Protein AF-A0A5E9AVH2-F1 (afdb_monomer_lite)

Sequence (83 aa):
MQRPSEWPFWHDADRPGEQDIGAPFRQDIALSRYLDRQREHRQAGMPIVDFEGVLRLVAAVARV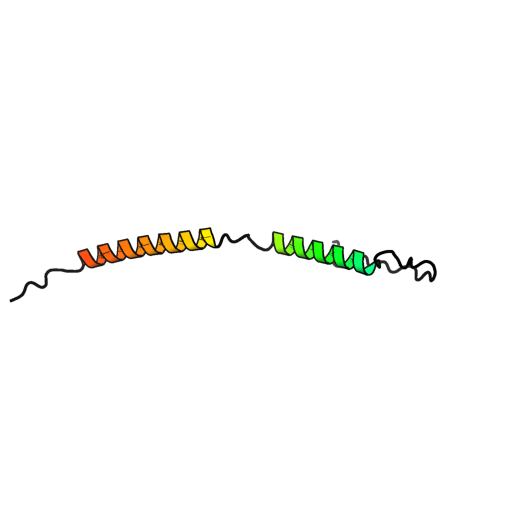GAAVSRRRAEKGSPLTLKP

Foldseek 3Di:
DDDPPDDPPPPDDPPPDDPPPPDDDVVNVVVVVVVVVVVVVCVVVDDPDPPVVVVVVVVVVVVVVVVVVVVVVVVPDDDPPDD

Radius of gyration: 32.37 Å; chains: 1; bounding box: 58×41×93 Å

Secondary structure (DSSP, 8-state):
----------------S---TTSPPHHHHHHHHHHHHHHHHHHHHS----HHHHHHHHHHHHHHHHHHHHHHHHHT-------

Structure (mmCIF, N/CA/C/O backbone):
data_AF-A0A5E9AVH2-F1
#
_entry.id   AF-A0A5E9AVH2-F1
#
loop_
_atom_site.group_PDB
_atom_site.id
_atom_site.type_symbol
_atom_site.label_atom_id
_atom_site.label_alt_id
_atom_site.label_comp_id
_atom_site.label_asym_id
_atom_site.label_entity_id
_atom_site.label_seq_id
_atom_site.pdbx_PDB_ins_code
_atom_site.Cartn_x
_atom_site.Cartn_y
_atom_site.Cartn_z
_atom_site.occupancy
_atom_site.B_iso_or_equiv
_atom_site.auth_seq_id
_atom_site.auth_comp_id
_atom_site.auth_asym_id
_atom_site.auth_atom_id
_atom_site.pdbx_PDB_model_num
ATOM 1 N N . MET A 1 1 ? 9.350 -28.900 -22.558 1.00 41.81 1 MET A N 1
ATOM 2 C CA . MET A 1 1 ? 9.508 -28.145 -21.297 1.00 41.81 1 MET A CA 1
ATOM 3 C C . MET A 1 1 ? 10.374 -26.932 -21.597 1.00 41.81 1 MET A C 1
ATOM 5 O O . MET A 1 1 ? 11.538 -27.114 -21.918 1.00 41.81 1 MET A O 1
ATOM 9 N N . GLN A 1 2 ? 9.791 -25.731 -21.628 1.00 50.84 2 GLN A N 1
ATOM 10 C CA . GLN A 1 2 ? 10.522 -24.483 -21.886 1.00 50.84 2 GLN A CA 1
ATOM 11 C C . GLN A 1 2 ? 11.090 -23.958 -20.562 1.00 50.84 2 GLN A C 1
ATOM 13 O O . GLN A 1 2 ? 10.369 -23.905 -19.568 1.00 50.84 2 GLN A O 1
ATOM 18 N N . ARG A 1 3 ? 12.380 -23.618 -20.540 1.00 50.59 3 ARG A N 1
ATOM 19 C CA . ARG A 1 3 ? 13.072 -23.030 -19.384 1.00 50.59 3 ARG A CA 1
ATOM 20 C C . ARG A 1 3 ? 12.843 -21.506 -19.415 1.00 50.59 3 ARG A C 1
ATOM 22 O O . ARG A 1 3 ? 13.295 -20.883 -20.369 1.00 50.59 3 ARG A O 1
ATOM 29 N N . PRO A 1 4 ? 12.169 -20.882 -18.433 1.00 53.91 4 PRO A N 1
ATOM 30 C CA . PRO A 1 4 ? 11.810 -19.462 -18.499 1.00 53.91 4 PRO A CA 1
ATOM 31 C C . PRO A 1 4 ? 12.848 -18.552 -17.814 1.00 53.91 4 PRO A C 1
ATOM 33 O O . PRO A 1 4 ? 12.474 -17.643 -17.079 1.00 53.91 4 PRO A O 1
ATOM 36 N N . SER A 1 5 ? 14.151 -18.804 -17.990 1.00 56.56 5 SER A N 1
ATOM 37 C CA . SER A 1 5 ? 15.200 -18.070 -17.255 1.00 56.56 5 SER A CA 1
ATOM 38 C C . SER A 1 5 ? 16.257 -17.384 -18.118 1.00 56.56 5 SER A C 1
ATOM 40 O O . SER A 1 5 ? 17.216 -16.859 -17.562 1.00 56.56 5 SER A O 1
ATOM 42 N N . GLU A 1 6 ? 16.114 -17.363 -19.441 1.00 51.53 6 GLU A N 1
ATOM 43 C CA . GLU A 1 6 ? 17.055 -16.653 -20.308 1.00 51.53 6 GLU A CA 1
ATOM 44 C C . GLU A 1 6 ? 16.400 -15.359 -20.796 1.00 51.53 6 GLU A C 1
ATOM 46 O O . GLU A 1 6 ? 15.468 -15.358 -21.600 1.00 51.53 6 GLU A O 1
ATOM 51 N N . TRP A 1 7 ? 16.833 -14.236 -20.223 1.00 55.94 7 TRP A N 1
ATOM 52 C CA . TRP A 1 7 ? 16.532 -12.919 -20.773 1.00 55.94 7 TRP A CA 1
ATOM 53 C C . TRP A 1 7 ? 17.202 -12.803 -22.148 1.00 55.94 7 TRP A C 1
ATOM 55 O O . TRP A 1 7 ? 18.368 -13.183 -22.258 1.00 55.94 7 TRP A O 1
ATOM 65 N N . PRO A 1 8 ? 16.549 -12.237 -23.181 1.00 56.97 8 PRO A N 1
ATOM 66 C CA . PRO A 1 8 ? 17.212 -11.982 -24.449 1.00 56.97 8 PRO A CA 1
ATOM 67 C C . PRO A 1 8 ? 18.089 -10.740 -24.268 1.00 56.97 8 PRO A C 1
ATOM 69 O O . PRO A 1 8 ? 17.693 -9.617 -24.582 1.00 56.97 8 PRO A O 1
ATOM 72 N N . PHE A 1 9 ? 19.263 -10.919 -23.671 1.00 55.69 9 PHE A N 1
ATOM 73 C CA . PHE A 1 9 ? 20.332 -9.947 -23.797 1.00 55.69 9 PHE A CA 1
ATOM 74 C C . PHE A 1 9 ? 20.860 -10.073 -25.228 1.00 55.69 9 PHE A C 1
ATOM 76 O O . PHE A 1 9 ? 21.334 -11.132 -25.632 1.00 55.69 9 PHE A O 1
ATOM 83 N N . TRP A 1 10 ? 20.706 -9.007 -26.010 1.00 58.88 10 TRP A N 1
ATOM 84 C CA . TRP A 1 10 ? 21.224 -8.899 -27.368 1.00 58.88 10 TRP A CA 1
ATOM 85 C C . TRP A 1 10 ? 22.755 -8.918 -27.320 1.00 58.88 10 TRP A C 1
ATOM 87 O O . TRP A 1 10 ? 23.398 -7.875 -27.250 1.00 58.88 10 TRP A O 1
ATOM 97 N N . HIS A 1 11 ? 23.342 -10.109 -27.331 1.00 56.16 11 HIS A N 1
ATOM 98 C CA . HIS A 1 11 ? 24.715 -10.290 -27.768 1.00 56.16 11 HIS A CA 1
ATOM 99 C C . HIS A 1 11 ? 24.708 -10.231 -29.292 1.00 56.16 11 HIS A C 1
ATOM 101 O O . HIS A 1 11 ? 24.604 -11.269 -29.927 1.00 56.16 11 HIS A O 1
ATOM 107 N N . ASP A 1 12 ? 24.741 -9.030 -29.871 1.00 54.44 12 ASP A N 1
ATOM 108 C CA . ASP A 1 12 ? 25.423 -8.841 -31.151 1.00 54.44 12 ASP A CA 1
ATOM 109 C C . ASP A 1 12 ? 25.626 -7.364 -31.508 1.00 54.44 12 ASP A C 1
ATOM 111 O O . ASP A 1 12 ? 24.723 -6.533 -31.413 1.00 54.44 12 ASP A O 1
ATOM 115 N N . ALA A 1 13 ? 26.835 -7.117 -32.011 1.00 49.41 13 ALA A N 1
ATOM 116 C CA . ALA A 1 13 ? 27.325 -5.932 -32.704 1.00 49.41 13 ALA A CA 1
ATOM 117 C C . ALA A 1 13 ? 27.693 -4.704 -31.853 1.00 49.41 13 ALA A C 1
ATOM 119 O O . ALA A 1 13 ? 27.069 -3.643 -31.912 1.00 49.41 13 ALA A O 1
ATOM 120 N N . ASP A 1 14 ? 28.869 -4.806 -31.237 1.00 54.69 14 ASP A N 1
ATOM 121 C CA . ASP A 1 14 ? 29.867 -3.736 -31.245 1.00 54.69 14 ASP A CA 1
ATOM 122 C C . ASP A 1 14 ? 30.120 -3.239 -32.688 1.00 54.69 14 ASP A C 1
ATOM 124 O O . ASP A 1 14 ? 31.081 -3.637 -33.350 1.00 54.69 14 ASP A O 1
ATOM 128 N N . ARG A 1 15 ? 29.259 -2.362 -33.218 1.00 51.66 15 ARG A N 1
ATOM 129 C CA . ARG A 1 15 ? 29.626 -1.489 -34.341 1.00 51.66 15 ARG A CA 1
ATOM 130 C C . ARG A 1 15 ? 29.990 -0.117 -33.776 1.00 51.66 15 ARG A C 1
ATOM 132 O O . ARG A 1 15 ? 29.098 0.616 -33.352 1.00 51.66 15 ARG A O 1
ATOM 139 N N . PRO A 1 16 ? 31.284 0.245 -33.740 1.00 51.47 16 PRO A N 1
ATOM 140 C CA . PRO A 1 16 ? 31.700 1.572 -33.328 1.00 51.47 16 PRO A CA 1
ATOM 141 C C . PRO A 1 16 ? 31.399 2.541 -34.471 1.00 51.47 16 PRO A C 1
ATOM 143 O O . PRO A 1 16 ? 32.146 2.654 -35.439 1.00 51.47 16 PRO A O 1
ATOM 146 N N . GLY A 1 17 ? 30.263 3.212 -34.367 1.00 55.81 17 GLY A N 1
ATOM 147 C CA . GLY A 1 17 ? 29.859 4.271 -35.275 1.00 55.81 17 GLY A CA 1
ATOM 148 C C . GLY A 1 17 ? 28.383 4.544 -35.070 1.00 55.81 17 GLY A C 1
ATOM 149 O O . GLY A 1 17 ? 27.578 3.651 -35.297 1.00 55.81 17 GLY A O 1
ATOM 150 N N . GLU A 1 18 ? 28.054 5.762 -34.641 1.00 55.22 18 GLU A N 1
ATOM 151 C CA . GLU A 1 18 ? 26.678 6.248 -34.458 1.00 55.22 18 GLU A CA 1
ATOM 152 C C . GLU A 1 18 ? 26.032 5.891 -33.105 1.00 55.22 18 GLU A C 1
ATOM 154 O O . GLU A 1 18 ? 24.921 5.377 -33.004 1.00 55.22 18 GLU A O 1
ATOM 159 N N . GLN A 1 19 ? 26.733 6.220 -32.015 1.00 55.69 19 GLN A N 1
ATOM 160 C CA . GLN A 1 19 ? 26.052 6.553 -30.762 1.00 55.69 19 GLN A CA 1
ATOM 161 C C . GLN A 1 19 ? 25.610 8.016 -30.867 1.00 55.69 19 GLN A C 1
ATOM 163 O O . GLN A 1 19 ? 26.406 8.928 -30.655 1.00 55.69 19 GLN A O 1
ATOM 168 N N . ASP A 1 20 ? 24.363 8.225 -31.288 1.00 54.16 20 ASP A N 1
ATOM 169 C CA . ASP A 1 20 ? 23.713 9.534 -31.299 1.00 54.16 20 ASP A CA 1
ATOM 170 C C . ASP A 1 20 ? 23.629 10.058 -29.855 1.00 54.16 20 ASP A C 1
ATOM 172 O O . ASP A 1 20 ? 22.924 9.501 -29.014 1.00 54.16 20 ASP A O 1
ATOM 176 N N . ILE A 1 21 ? 24.404 11.103 -29.558 1.00 55.41 21 ILE A N 1
ATOM 177 C CA . ILE A 1 21 ? 24.643 11.653 -28.209 1.00 55.41 21 ILE A CA 1
ATOM 178 C C . ILE A 1 21 ? 23.345 12.227 -27.589 1.00 55.41 21 ILE A C 1
ATOM 180 O O . ILE A 1 21 ? 23.304 12.530 -26.398 1.00 55.41 21 ILE A O 1
ATOM 184 N N . GLY A 1 22 ? 22.268 12.354 -28.376 1.00 58.25 22 GLY A N 1
ATOM 185 C CA . GLY A 1 22 ? 20.948 12.808 -27.927 1.00 58.25 22 GLY A CA 1
ATOM 186 C C . GLY A 1 22 ? 19.915 11.707 -27.652 1.00 58.25 22 GLY A C 1
ATOM 187 O O . GLY A 1 22 ? 18.845 12.018 -27.124 1.00 58.25 22 GLY A O 1
ATOM 188 N N . ALA A 1 23 ? 20.184 10.443 -27.992 1.00 59.28 23 ALA A N 1
ATOM 189 C CA . ALA A 1 23 ? 19.248 9.349 -27.740 1.00 59.28 23 ALA A CA 1
ATOM 190 C C . ALA A 1 23 ? 19.483 8.762 -26.336 1.00 59.28 23 ALA A C 1
ATOM 192 O O . ALA A 1 23 ? 20.639 8.525 -25.977 1.00 59.28 23 ALA A O 1
ATOM 193 N N . PRO A 1 24 ? 18.429 8.482 -25.538 1.00 60.84 24 PRO A N 1
ATOM 194 C CA . PRO A 1 24 ? 18.588 7.721 -24.303 1.00 60.84 24 PRO A CA 1
ATOM 195 C C . PRO A 1 24 ? 19.384 6.456 -24.607 1.00 60.84 24 PRO A C 1
ATOM 197 O O . PRO A 1 24 ? 19.040 5.719 -25.542 1.00 60.84 24 PRO A O 1
ATOM 200 N N . PHE A 1 25 ? 20.455 6.219 -23.849 1.00 65.44 25 PHE A N 1
ATOM 201 C CA . PHE A 1 25 ? 21.278 5.035 -24.038 1.00 65.44 25 PHE A CA 1
ATOM 202 C C . PHE A 1 25 ? 20.362 3.808 -23.986 1.00 65.44 25 PHE A C 1
ATOM 204 O O . PHE A 1 25 ? 19.399 3.766 -23.214 1.00 65.44 25 PHE A O 1
ATOM 211 N N . ARG A 1 26 ? 20.607 2.787 -24.817 1.00 64.25 26 ARG A N 1
ATOM 212 C CA . ARG A 1 26 ? 19.722 1.603 -24.859 1.00 64.25 26 ARG A CA 1
ATOM 213 C C . ARG A 1 26 ? 19.555 0.954 -23.476 1.00 64.25 26 ARG A C 1
ATOM 215 O O . ARG A 1 26 ? 18.519 0.353 -23.195 1.00 64.25 26 ARG A O 1
ATOM 222 N N . GLN A 1 27 ? 20.552 1.128 -22.612 1.00 69.19 27 GLN A N 1
ATOM 223 C CA . GLN A 1 27 ? 20.562 0.763 -21.202 1.00 69.19 27 GLN A CA 1
ATOM 224 C C . GLN A 1 27 ? 19.481 1.500 -20.390 1.00 69.19 27 GLN A C 1
ATOM 226 O O . GLN A 1 27 ? 18.794 0.859 -19.599 1.00 69.19 27 GLN A O 1
ATOM 231 N N . ASP A 1 28 ? 19.259 2.795 -20.625 1.00 70.69 28 ASP A N 1
ATOM 232 C CA . ASP A 1 28 ? 18.245 3.604 -19.931 1.00 70.69 28 ASP A CA 1
ATOM 233 C C . ASP A 1 28 ? 16.820 3.163 -20.304 1.00 70.69 28 ASP A C 1
ATOM 235 O O . ASP A 1 28 ? 15.923 3.090 -19.457 1.00 70.69 28 ASP A O 1
ATOM 239 N N . ILE A 1 29 ? 16.607 2.784 -21.569 1.00 74.00 29 ILE A N 1
ATOM 240 C CA . ILE A 1 29 ? 15.326 2.242 -22.056 1.00 74.00 29 ILE A CA 1
ATOM 241 C C . ILE A 1 29 ? 15.058 0.855 -21.450 1.00 74.00 29 ILE A C 1
ATOM 243 O O . ILE A 1 29 ? 13.934 0.542 -21.051 1.00 74.00 29 ILE A O 1
ATOM 247 N N . ALA A 1 30 ? 16.085 0.010 -21.350 1.00 82.06 30 ALA A N 1
ATOM 248 C CA . ALA A 1 30 ? 15.962 -1.295 -20.705 1.00 82.06 30 ALA A CA 1
ATOM 249 C C . ALA A 1 30 ? 15.700 -1.163 -19.194 1.00 82.06 30 ALA A C 1
ATOM 251 O O . ALA A 1 30 ? 14.850 -1.875 -18.653 1.00 82.06 30 ALA A O 1
ATOM 252 N N . LEU A 1 31 ? 16.384 -0.226 -18.529 1.00 81.56 31 LEU A N 1
ATOM 253 C CA . LEU A 1 31 ? 16.232 0.040 -17.101 1.00 81.56 31 LEU A CA 1
ATOM 254 C C . LEU A 1 31 ? 14.843 0.596 -16.771 1.00 81.56 31 LEU A C 1
ATOM 256 O O . LEU A 1 31 ? 14.189 0.081 -15.867 1.00 81.56 31 LEU A O 1
ATOM 260 N N . SER A 1 32 ? 14.360 1.591 -17.518 1.00 83.06 32 SER A N 1
ATOM 261 C CA . SER A 1 32 ? 13.008 2.144 -17.337 1.00 83.06 32 SER A CA 1
ATOM 262 C C . SER A 1 32 ? 11.933 1.068 -17.500 1.00 83.06 32 SER A C 1
ATOM 264 O O . SER A 1 32 ? 11.110 0.879 -16.605 1.00 83.06 32 SER A O 1
ATOM 266 N N . ARG A 1 33 ? 12.017 0.253 -18.560 1.00 84.12 33 ARG A N 1
ATOM 267 C CA . ARG A 1 33 ? 11.090 -0.868 -18.780 1.00 84.12 33 ARG A CA 1
ATOM 268 C C . ARG A 1 33 ? 11.161 -1.926 -17.673 1.00 84.12 33 ARG A C 1
ATOM 270 O O . ARG A 1 33 ? 10.139 -2.514 -17.315 1.00 84.12 33 ARG A O 1
ATOM 277 N N . TYR A 1 34 ? 12.350 -2.194 -17.136 1.00 83.81 34 TYR A N 1
ATOM 278 C CA . TYR A 1 34 ? 12.512 -3.096 -15.997 1.00 83.81 34 TYR A CA 1
ATOM 279 C C . TYR A 1 34 ? 11.838 -2.533 -14.739 1.00 83.81 34 TYR A C 1
ATOM 281 O O . TYR A 1 34 ? 11.099 -3.255 -14.067 1.00 83.81 34 TYR A O 1
ATOM 289 N N . LEU A 1 35 ? 12.040 -1.247 -14.443 1.00 87.81 35 LEU A N 1
ATOM 290 C CA . LEU A 1 35 ? 11.448 -0.578 -13.284 1.00 87.81 35 LEU A CA 1
ATOM 291 C C . LEU A 1 35 ? 9.919 -0.503 -13.368 1.00 87.81 35 LEU A C 1
ATOM 293 O O . LEU A 1 35 ? 9.256 -0.762 -12.361 1.00 87.81 35 LEU A O 1
ATOM 297 N N . ASP A 1 36 ? 9.360 -0.233 -14.548 1.00 86.81 36 ASP A N 1
ATOM 298 C CA . ASP A 1 36 ? 7.908 -0.229 -14.766 1.00 86.81 36 ASP A CA 1
ATOM 299 C C . ASP A 1 36 ? 7.302 -1.608 -14.499 1.00 86.81 36 ASP A C 1
ATOM 301 O O . ASP A 1 36 ? 6.359 -1.736 -13.717 1.00 86.81 36 ASP A O 1
ATOM 305 N N . ARG A 1 37 ? 7.920 -2.670 -15.026 1.00 83.75 37 ARG A N 1
ATOM 306 C CA . ARG A 1 37 ? 7.474 -4.045 -14.766 1.00 83.75 37 ARG A CA 1
ATOM 307 C C . ARG A 1 37 ? 7.562 -4.403 -13.279 1.00 83.75 37 ARG A C 1
ATOM 309 O O . ARG A 1 37 ? 6.665 -5.044 -12.737 1.00 83.75 37 ARG A O 1
ATOM 316 N N . GLN A 1 38 ? 8.616 -3.969 -12.586 1.00 81.56 38 GLN A N 1
ATOM 317 C CA . GLN A 1 38 ? 8.727 -4.155 -11.133 1.00 81.56 38 GLN A CA 1
ATOM 318 C C . GLN A 1 38 ? 7.641 -3.389 -10.367 1.00 81.56 38 GLN A C 1
ATOM 320 O O . GLN A 1 38 ? 7.142 -3.876 -9.350 1.00 81.56 38 GLN A O 1
ATOM 325 N N . AR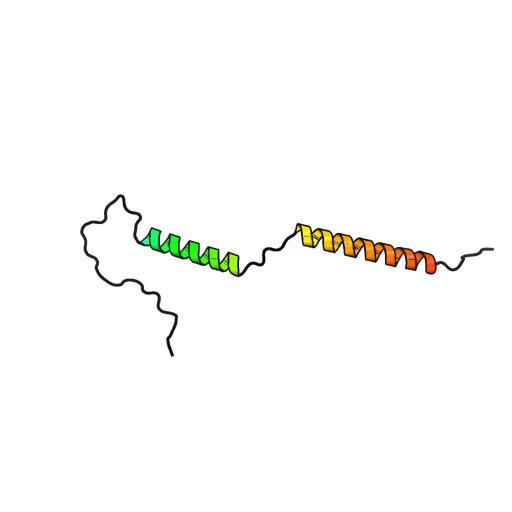G A 1 39 ? 7.250 -2.202 -10.840 1.00 80.88 39 ARG A N 1
ATOM 326 C CA . ARG A 1 39 ? 6.165 -1.416 -10.246 1.00 80.88 39 ARG A CA 1
ATOM 327 C C . ARG A 1 39 ? 4.814 -2.106 -10.415 1.00 80.88 39 ARG A C 1
ATOM 329 O O . ARG A 1 39 ? 4.094 -2.218 -9.427 1.00 80.88 39 ARG A O 1
ATOM 336 N N . GLU A 1 40 ? 4.514 -2.618 -11.604 1.00 80.69 40 GLU A N 1
ATOM 337 C CA . GLU A 1 40 ? 3.301 -3.401 -11.880 1.00 80.69 40 GLU A CA 1
ATOM 338 C C . GLU A 1 40 ? 3.225 -4.648 -10.992 1.00 80.69 40 GLU A C 1
ATOM 340 O O . GLU A 1 40 ? 2.196 -4.903 -10.371 1.00 80.69 40 GLU A O 1
ATOM 345 N N . HIS A 1 41 ? 4.334 -5.381 -10.836 1.00 75.25 41 HIS A N 1
ATOM 346 C CA . HIS A 1 41 ? 4.391 -6.536 -9.936 1.00 75.25 41 HIS A CA 1
ATOM 347 C C . HIS A 1 41 ? 4.158 -6.163 -8.469 1.00 75.25 41 HIS A C 1
ATOM 349 O O . HIS A 1 41 ? 3.435 -6.873 -7.770 1.00 75.25 41 HIS A O 1
ATOM 355 N N . ARG A 1 42 ? 4.726 -5.048 -7.986 1.00 70.75 42 ARG A N 1
ATOM 356 C CA . ARG A 1 42 ? 4.443 -4.568 -6.622 1.00 70.75 42 ARG A CA 1
ATOM 357 C C . ARG A 1 42 ? 2.987 -4.144 -6.464 1.00 70.75 42 ARG A C 1
ATOM 359 O O . ARG A 1 42 ? 2.391 -4.455 -5.445 1.00 70.75 42 ARG A O 1
ATOM 366 N N . GLN A 1 43 ? 2.404 -3.475 -7.455 1.00 68.88 43 GLN A N 1
ATOM 367 C CA . GLN A 1 43 ? 1.000 -3.059 -7.410 1.00 68.88 43 GLN A CA 1
ATOM 368 C C . GLN A 1 43 ? 0.037 -4.250 -7.468 1.00 68.88 43 GLN A C 1
ATOM 370 O O . GLN A 1 43 ? -0.970 -4.244 -6.771 1.00 68.88 43 GLN A O 1
ATOM 375 N N . ALA A 1 44 ? 0.362 -5.287 -8.239 1.00 68.31 44 ALA A N 1
ATOM 376 C CA . ALA A 1 44 ? -0.420 -6.519 -8.292 1.00 68.31 44 ALA A CA 1
ATOM 377 C C . ALA A 1 44 ? -0.263 -7.378 -7.023 1.00 68.31 44 ALA A C 1
ATOM 379 O O . ALA A 1 44 ? -1.186 -8.097 -6.649 1.00 68.31 44 ALA A O 1
ATOM 380 N N . GLY A 1 45 ? 0.900 -7.317 -6.365 1.00 61.97 45 GLY A N 1
ATOM 381 C CA . GLY A 1 45 ? 1.209 -8.091 -5.159 1.00 61.97 45 GLY A CA 1
ATOM 382 C C . GLY A 1 45 ? 0.856 -7.408 -3.834 1.00 61.97 45 GLY A C 1
ATOM 383 O O . GL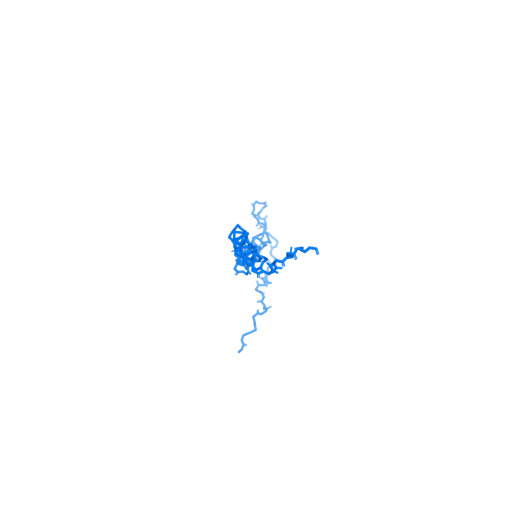Y A 1 45 ? 0.826 -8.078 -2.803 1.00 61.97 45 GLY A O 1
ATOM 384 N N . MET A 1 46 ? 0.597 -6.098 -3.829 1.00 61.41 46 MET A N 1
ATOM 385 C CA . MET A 1 46 ? 0.197 -5.363 -2.629 1.00 61.41 46 MET A CA 1
ATOM 386 C C . MET A 1 46 ? -1.318 -5.148 -2.640 1.00 61.41 46 MET A C 1
ATOM 388 O O . MET A 1 46 ? -1.801 -4.326 -3.420 1.00 61.41 46 MET A O 1
ATOM 392 N N . PRO A 1 47 ? -2.092 -5.834 -1.777 1.00 63.31 47 PRO A N 1
ATOM 393 C CA . PRO A 1 47 ? -3.482 -5.454 -1.587 1.00 63.31 47 PRO A CA 1
ATOM 394 C C . PRO A 1 47 ? -3.510 -3.997 -1.114 1.00 63.31 47 PRO A C 1
ATOM 396 O O . PRO A 1 47 ? -2.787 -3.625 -0.189 1.00 63.31 47 PRO A O 1
ATOM 399 N N . ILE A 1 48 ? -4.323 -3.164 -1.765 1.00 65.31 48 ILE A N 1
ATOM 400 C CA . ILE A 1 48 ? -4.599 -1.805 -1.294 1.00 65.31 48 ILE A CA 1
ATOM 401 C C . ILE A 1 48 ? -5.337 -1.964 0.036 1.00 65.31 48 ILE A C 1
ATOM 403 O O . ILE A 1 48 ? -6.536 -2.233 0.067 1.00 65.31 48 ILE A O 1
ATOM 407 N N . VAL A 1 49 ? -4.602 -1.887 1.144 1.00 67.56 49 VAL A N 1
ATOM 408 C CA . VAL A 1 49 ? -5.194 -1.939 2.478 1.00 67.56 49 VAL A CA 1
ATOM 409 C C . VAL A 1 49 ? -5.773 -0.562 2.771 1.00 67.56 49 VAL A C 1
ATOM 411 O O . VAL A 1 49 ? -5.036 0.406 2.952 1.00 67.56 49 VAL A O 1
ATOM 414 N N . ASP A 1 50 ? -7.101 -0.475 2.814 1.00 80.56 50 ASP A N 1
ATOM 415 C CA . ASP A 1 50 ? -7.804 0.707 3.305 1.00 80.56 50 ASP A CA 1
ATOM 416 C C . ASP A 1 50 ? -7.626 0.810 4.828 1.00 80.56 50 ASP A C 1
ATOM 418 O O . ASP A 1 50 ? -8.375 0.227 5.617 1.00 80.56 50 ASP A O 1
ATOM 422 N N . PHE A 1 51 ? -6.590 1.538 5.246 1.00 79.00 51 PHE A N 1
ATOM 423 C CA . PHE A 1 51 ? -6.283 1.768 6.657 1.00 79.00 51 PHE A CA 1
ATOM 424 C C . PHE A 1 51 ? -7.420 2.476 7.400 1.00 79.00 51 PHE A C 1
ATOM 426 O O . PHE A 1 51 ? -7.618 2.220 8.591 1.00 79.00 51 PHE A O 1
ATOM 433 N N . GLU A 1 52 ? -8.189 3.331 6.723 1.00 83.56 52 GLU A N 1
ATOM 434 C CA . GLU A 1 52 ? -9.329 4.011 7.333 1.00 83.56 52 GLU A CA 1
ATOM 435 C C . GLU A 1 52 ? -10.466 3.018 7.602 1.00 83.56 52 GLU A C 1
ATOM 437 O O . GLU A 1 52 ? -11.011 2.978 8.712 1.00 83.56 52 GLU A O 1
ATOM 442 N N . GLY A 1 53 ? -10.769 2.158 6.629 1.00 85.00 53 GLY A N 1
ATOM 443 C CA . GLY A 1 53 ? -11.709 1.049 6.780 1.00 85.00 53 GLY A CA 1
ATOM 444 C C . GLY A 1 53 ? -11.321 0.102 7.919 1.00 85.00 53 GLY A C 1
ATOM 445 O O . GLY A 1 53 ? -12.158 -0.232 8.765 1.00 85.00 53 GLY A O 1
ATOM 446 N N . VAL A 1 54 ? -10.038 -0.262 8.012 1.00 86.81 54 VAL A N 1
ATOM 447 C CA . VAL A 1 54 ? -9.509 -1.099 9.102 1.00 86.81 54 VAL A CA 1
ATOM 448 C C . VAL A 1 54 ? -9.679 -0.413 10.460 1.00 86.81 54 VAL A C 1
ATOM 450 O O . VAL A 1 54 ? -10.160 -1.036 11.408 1.00 86.81 54 VAL A O 1
ATOM 453 N N . LEU A 1 55 ? -9.352 0.876 10.573 1.00 91.31 55 LEU A N 1
ATOM 454 C CA . LEU A 1 55 ? -9.467 1.605 11.837 1.00 91.31 55 LEU A CA 1
ATOM 455 C C . LEU A 1 55 ? -10.928 1.742 12.291 1.00 91.31 55 LEU A C 1
ATOM 457 O O . LEU A 1 55 ? -11.232 1.572 13.477 1.00 91.31 55 LEU A O 1
ATOM 461 N N . ARG A 1 56 ? -11.851 1.993 11.354 1.00 90.88 56 ARG A N 1
ATOM 462 C CA . ARG A 1 56 ? -13.296 2.033 11.631 1.00 90.88 56 ARG A CA 1
ATOM 463 C C . ARG A 1 56 ? -13.806 0.682 12.130 1.00 90.88 56 ARG A C 1
ATOM 465 O O . ARG A 1 56 ? -14.560 0.655 13.105 1.00 90.88 56 ARG A O 1
ATOM 472 N N . LEU A 1 57 ? -13.362 -0.422 11.523 1.00 91.56 57 LEU A N 1
ATOM 473 C CA . LEU A 1 57 ? -13.707 -1.776 11.962 1.00 91.56 57 LEU A CA 1
ATOM 474 C C . LEU A 1 57 ? -13.209 -2.044 13.389 1.00 91.56 57 LEU A C 1
ATOM 476 O O . LEU A 1 57 ? -13.990 -2.468 14.242 1.00 91.56 57 LEU A O 1
ATOM 480 N N . VAL A 1 58 ? -11.944 -1.729 13.678 1.00 94.31 58 VAL A N 1
ATOM 481 C CA . VAL A 1 58 ? -11.356 -1.879 15.021 1.00 94.31 58 VAL A CA 1
ATOM 482 C C . VAL A 1 58 ? -12.140 -1.067 16.054 1.00 94.31 58 VAL A C 1
ATOM 484 O O . VAL A 1 58 ? -12.509 -1.586 17.110 1.00 94.31 58 VAL A O 1
ATOM 487 N N . ALA A 1 59 ? -12.467 0.189 15.743 1.00 93.69 59 ALA A N 1
ATOM 488 C CA . ALA A 1 59 ? -13.234 1.048 16.637 1.00 93.69 59 ALA A CA 1
ATOM 489 C C . ALA A 1 59 ? -14.668 0.534 16.864 1.00 93.69 59 ALA A C 1
ATOM 491 O O . ALA A 1 59 ? -15.210 0.679 17.962 1.00 93.69 59 ALA A O 1
ATOM 492 N N . ALA A 1 60 ? -15.306 -0.060 15.853 1.00 93.94 60 ALA A N 1
ATOM 493 C CA . ALA A 1 60 ? -16.624 -0.676 15.996 1.00 93.94 60 ALA A CA 1
ATOM 494 C C . ALA A 1 60 ? -16.574 -1.893 16.934 1.00 93.94 60 ALA A C 1
ATOM 496 O O . ALA A 1 60 ? -17.361 -1.969 17.880 1.00 93.94 60 ALA A O 1
ATOM 497 N N . VAL A 1 61 ? -15.600 -2.787 16.740 1.00 94.56 61 VAL A N 1
ATOM 498 C CA . VAL A 1 61 ? -15.396 -3.968 17.597 1.00 94.56 61 VAL A CA 1
ATOM 499 C C . VAL A 1 61 ? -15.120 -3.558 19.043 1.00 94.56 61 VAL A C 1
ATOM 501 O O . VAL A 1 61 ? -15.736 -4.099 19.963 1.00 94.56 61 VAL A O 1
ATOM 504 N N . ALA A 1 62 ? -14.269 -2.552 19.259 1.00 93.69 62 ALA A N 1
ATOM 505 C CA . ALA A 1 62 ? -13.969 -2.041 20.594 1.00 93.69 62 ALA A CA 1
ATOM 506 C C . ALA A 1 62 ? -15.222 -1.503 21.309 1.00 93.69 62 ALA A C 1
ATOM 508 O O . ALA A 1 62 ? -15.432 -1.792 22.488 1.00 93.69 62 ALA A O 1
ATOM 509 N N . ARG A 1 63 ? -16.094 -0.768 20.602 1.00 91.31 63 ARG A N 1
ATOM 510 C CA . ARG A 1 63 ? -17.357 -0.260 21.171 1.00 91.31 63 ARG A CA 1
ATOM 511 C C . ARG A 1 63 ? -18.313 -1.386 21.552 1.00 91.31 63 ARG A C 1
ATOM 513 O O . ARG A 1 63 ? -18.904 -1.332 22.630 1.00 91.31 63 ARG A O 1
ATOM 520 N N . VAL A 1 64 ? -18.445 -2.407 20.704 1.00 92.19 64 VAL A N 1
ATOM 521 C CA . VAL A 1 64 ? -19.274 -3.585 21.003 1.00 92.19 64 VAL A CA 1
ATOM 522 C C . VAL A 1 64 ? -18.720 -4.323 22.221 1.00 92.19 64 VAL A C 1
ATOM 524 O O . VAL A 1 64 ? -19.469 -4.595 23.158 1.00 92.19 64 VAL A O 1
ATOM 527 N N . GLY A 1 65 ? -17.409 -4.569 22.265 1.00 90.44 65 GLY A N 1
ATOM 528 C CA . GLY A 1 65 ? -16.749 -5.195 23.412 1.00 90.44 65 GLY A CA 1
ATOM 529 C C . GLY A 1 65 ? -16.956 -4.409 24.708 1.00 90.44 65 GLY A C 1
ATOM 530 O O . GLY A 1 65 ? -17.319 -4.987 25.730 1.00 90.44 65 GLY A O 1
ATOM 531 N N . ALA A 1 66 ? -16.820 -3.082 24.665 1.00 87.19 66 ALA A N 1
ATOM 532 C CA . ALA A 1 66 ? -17.053 -2.221 25.822 1.00 87.19 66 ALA A CA 1
ATOM 533 C C . ALA A 1 66 ? -18.513 -2.271 26.304 1.00 87.19 66 ALA A C 1
ATOM 535 O O . ALA A 1 66 ? -18.765 -2.333 27.508 1.00 87.19 66 ALA A O 1
ATOM 536 N N . ALA A 1 67 ? -19.480 -2.288 25.381 1.00 87.50 67 ALA A N 1
ATOM 537 C CA . ALA A 1 67 ? -20.899 -2.401 25.711 1.00 87.50 67 ALA A CA 1
ATOM 538 C C . ALA A 1 67 ? -21.239 -3.761 26.346 1.00 87.50 67 ALA A C 1
ATOM 540 O O . ALA A 1 67 ? -21.988 -3.821 27.324 1.00 87.50 67 ALA A O 1
ATOM 541 N N . VAL A 1 68 ? -20.659 -4.848 25.830 1.00 85.44 68 VAL A N 1
ATOM 542 C CA . VAL A 1 68 ? -20.822 -6.200 26.386 1.00 85.44 68 VAL A CA 1
ATOM 543 C C . VAL A 1 68 ? -20.197 -6.294 27.780 1.00 85.44 68 VAL A C 1
ATOM 545 O O . VAL A 1 68 ? -20.851 -6.773 28.709 1.00 85.44 68 VAL A O 1
ATOM 548 N N . SER A 1 69 ? -18.978 -5.781 27.962 1.00 82.75 69 SER A N 1
ATOM 549 C CA . SER A 1 69 ? -18.301 -5.741 29.264 1.00 82.75 69 SER A CA 1
ATOM 550 C C . SER A 1 69 ? -19.076 -4.920 30.294 1.00 82.75 69 SER A C 1
ATOM 552 O O . SER A 1 69 ? -19.227 -5.360 31.433 1.00 82.75 69 SER A O 1
ATOM 554 N N . ARG A 1 70 ? -19.643 -3.774 29.895 1.00 78.94 70 ARG A N 1
ATOM 555 C CA . ARG A 1 70 ? -20.481 -2.941 30.772 1.00 78.94 70 ARG A CA 1
ATOM 556 C C . ARG A 1 70 ? -21.738 -3.683 31.230 1.00 78.94 70 ARG A C 1
ATOM 558 O O . ARG A 1 70 ? -21.991 -3.758 32.427 1.00 78.94 70 ARG A O 1
ATOM 565 N N . ARG A 1 71 ? -22.466 -4.324 30.307 1.00 73.19 71 ARG A N 1
ATOM 566 C CA . ARG A 1 71 ? -23.646 -5.139 30.659 1.00 73.19 71 ARG A CA 1
ATOM 567 C C . ARG A 1 71 ? -23.304 -6.315 31.575 1.00 73.19 71 ARG A C 1
ATOM 569 O O . ARG A 1 71 ? -24.140 -6.735 32.373 1.00 73.19 71 ARG A O 1
ATOM 576 N N . ARG A 1 72 ? -22.097 -6.875 31.455 1.00 72.94 72 ARG A N 1
ATOM 577 C CA . ARG A 1 72 ? -21.626 -7.955 32.331 1.00 72.94 72 ARG A CA 1
ATOM 578 C C . ARG A 1 72 ? -21.278 -7.448 33.731 1.00 72.94 72 ARG A C 1
ATOM 580 O O . ARG A 1 72 ? -21.606 -8.129 34.695 1.00 72.94 72 ARG A O 1
ATOM 587 N N . ALA A 1 73 ? -20.680 -6.263 33.841 1.00 74.44 73 ALA A N 1
ATOM 588 C CA . ALA A 1 73 ? -20.400 -5.618 35.123 1.00 74.44 73 ALA A CA 1
ATOM 589 C C . ALA A 1 73 ? -21.691 -5.248 35.877 1.00 74.44 73 ALA A C 1
ATOM 591 O O . ALA A 1 73 ? -21.792 -5.496 37.072 1.00 74.44 73 ALA A O 1
ATOM 592 N N . GLU A 1 74 ? -22.714 -4.755 35.173 1.00 69.38 74 GLU A N 1
ATOM 593 C CA . GLU A 1 74 ? -24.027 -4.434 35.760 1.00 69.38 74 GLU A CA 1
ATOM 594 C C . GLU A 1 74 ? -24.766 -5.6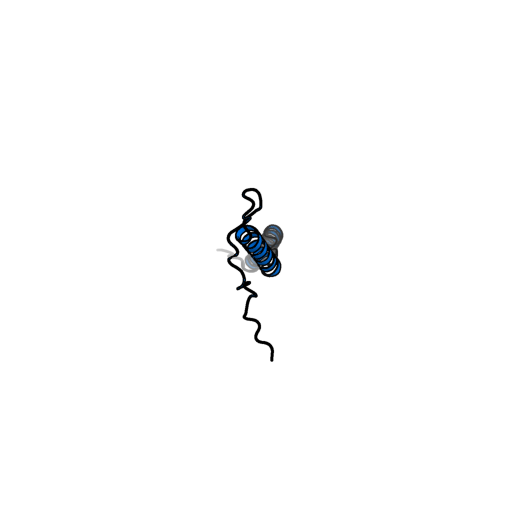76 36.289 1.00 69.38 74 GLU A C 1
ATOM 596 O O . GLU A 1 74 ? -25.430 -5.611 37.319 1.00 69.38 74 GLU A O 1
ATOM 601 N N . LYS A 1 75 ? -24.625 -6.832 35.626 1.00 60.47 75 LYS A N 1
ATOM 602 C CA . LYS A 1 75 ? -25.204 -8.108 36.089 1.00 60.47 75 LYS A CA 1
ATOM 603 C C . LYS A 1 75 ? -24.372 -8.816 37.167 1.00 60.47 75 LYS A C 1
ATOM 605 O O . LYS A 1 75 ? -24.867 -9.757 37.778 1.00 60.47 75 LYS A O 1
ATOM 610 N N . GLY A 1 76 ? -23.122 -8.402 37.371 1.00 59.16 76 GLY A N 1
ATOM 611 C CA . GLY A 1 76 ? -22.167 -9.026 38.289 1.00 59.16 76 GLY A CA 1
ATOM 612 C C . GLY A 1 76 ? -22.114 -8.418 39.691 1.00 59.16 76 GLY A C 1
ATOM 613 O O . GLY A 1 76 ? -21.329 -8.906 40.497 1.00 59.16 76 GLY A O 1
ATOM 614 N N . SER A 1 77 ? -22.918 -7.393 39.994 1.00 52.41 77 SER A N 1
ATOM 615 C CA . SER A 1 77 ? -23.025 -6.817 41.341 1.00 52.41 77 SER A CA 1
ATOM 616 C C . SER A 1 77 ? -24.263 -7.352 42.070 1.00 52.41 77 SER A C 1
ATOM 618 O O . SER A 1 77 ? -25.309 -6.697 42.050 1.00 52.41 77 SER A O 1
ATOM 620 N N . PRO A 1 78 ? -24.193 -8.518 42.744 1.00 51.97 78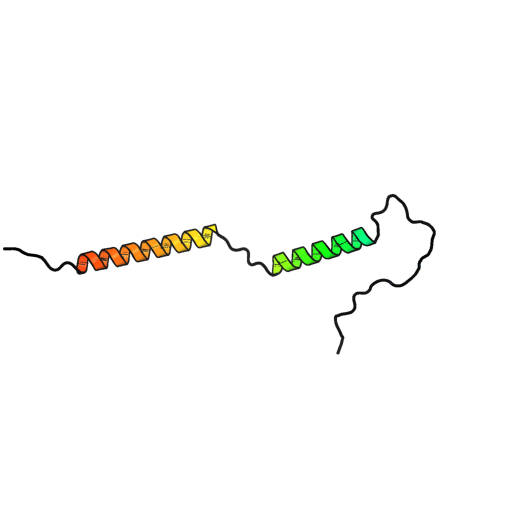 PRO A N 1
ATOM 621 C CA . PRO A 1 78 ? -25.144 -8.816 43.793 1.00 51.97 78 PRO A CA 1
ATOM 622 C C . PRO A 1 78 ? -24.811 -7.892 44.966 1.00 51.97 78 PRO A C 1
ATOM 624 O O . PRO A 1 78 ? -23.746 -7.981 45.568 1.00 51.97 78 PRO A O 1
ATOM 627 N N . LEU A 1 79 ? -25.717 -6.949 45.211 1.00 58.66 79 LEU A N 1
ATOM 628 C CA . LEU A 1 79 ? -26.007 -6.318 46.497 1.00 58.66 79 LEU A CA 1
ATOM 629 C C . LEU A 1 79 ? -25.018 -6.665 47.626 1.00 58.66 79 LEU A C 1
ATOM 631 O O . LEU A 1 79 ? -25.228 -7.614 48.379 1.00 58.66 79 LEU A O 1
ATOM 635 N N . THR A 1 80 ? -24.002 -5.826 47.829 1.00 55.94 80 THR A N 1
ATOM 636 C CA . THR A 1 80 ? -23.420 -5.664 49.165 1.00 55.94 80 THR A CA 1
ATOM 637 C C . THR A 1 80 ? -24.404 -4.828 49.988 1.00 55.94 80 THR A C 1
ATOM 639 O O . THR A 1 80 ? -24.240 -3.619 50.155 1.00 55.94 80 THR A O 1
ATOM 642 N N . LEU A 1 81 ? -25.489 -5.468 50.426 1.00 56.41 81 LEU A N 1
ATOM 643 C CA . LEU A 1 81 ? -26.343 -4.984 51.505 1.00 56.41 81 LEU A CA 1
ATOM 644 C C . LEU A 1 81 ? -25.578 -5.209 52.816 1.00 56.41 81 LEU A C 1
ATOM 646 O O . LEU A 1 81 ? -25.351 -6.345 53.222 1.00 56.41 81 LEU A O 1
ATOM 650 N N . LYS A 1 82 ? -25.149 -4.102 53.429 1.00 44.94 82 LYS A N 1
ATOM 651 C CA . LYS A 1 82 ? -24.728 -4.024 54.837 1.00 44.94 82 LYS A CA 1
ATOM 652 C C . LYS A 1 82 ? -25.917 -4.354 55.757 1.00 44.94 82 LYS A C 1
ATOM 654 O O . LYS A 1 82 ? -27.060 -4.106 55.364 1.00 44.94 82 LYS A O 1
ATOM 659 N N . PRO A 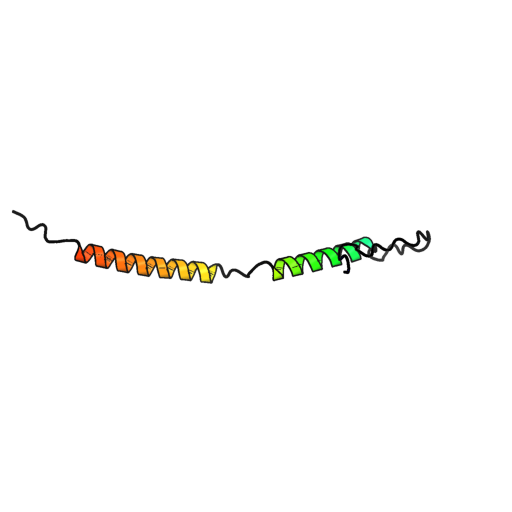1 83 ? -25.668 -4.911 56.951 1.00 59.03 83 PRO A N 1
ATOM 660 C CA . PRO A 1 83 ? -25.163 -4.122 58.086 1.00 59.03 83 PRO A CA 1
ATOM 661 C C . PRO A 1 83 ? -23.693 -4.384 58.417 1.00 59.03 83 PRO A C 1
ATOM 663 O O . PRO A 1 83 ? -23.292 -5.566 58.443 1.00 59.03 83 PRO A O 1
#

pLDDT: mean 70.01, std 14.82, range [41.81, 94.56]